Protein AF-A0A9D8IHS1-F1 (afdb_monomer)

Solvent-accessible surface area (backbone atoms only — not comparable to full-atom values): 8299 Å² total; per-residue (Å²): 136,88,88,86,89,79,91,80,89,78,92,79,87,79,90,80,79,92,74,90,74,88,68,78,81,72,80,77,76,79,72,76,80,75,78,72,84,81,84,87,75,74,101,61,82,88,78,84,61,55,74,61,85,91,31,30,62,38,22,38,52,50,31,52,55,36,44,73,77,74,42,87,59,53,50,68,55,46,25,37,65,76,28,79,84,57,83,54,71,48,39,82,96,78,54,42,63,60,42,35,52,74,70,70,49,89,82,74,84,84,62,86,88,54,81,84,80,131

Structure (mmCIF, N/CA/C/O backbone):
data_AF-A0A9D8IHS1-F1
#
_entry.id   AF-A0A9D8IHS1-F1
#
loop_
_atom_site.group_PDB
_atom_site.id
_atom_site.type_symbol
_atom_site.label_atom_id
_atom_site.label_alt_id
_atom_site.label_comp_id
_atom_site.label_asym_id
_atom_site.label_entity_id
_atom_site.label_seq_id
_atom_site.pdbx_PDB_ins_code
_atom_site.Cartn_x
_atom_site.Cartn_y
_atom_site.Cartn_z
_atom_site.occupancy
_atom_site.B_iso_or_equiv
_atom_site.auth_seq_id
_atom_site.auth_comp_id
_atom_site.auth_asym_id
_atom_site.auth_atom_id
_atom_site.pdbx_PDB_model_num
ATOM 1 N N . MET A 1 1 ? 54.305 49.558 -29.253 1.00 47.16 1 MET A N 1
ATOM 2 C CA . MET A 1 1 ? 55.658 49.087 -29.633 1.00 47.16 1 MET A CA 1
ATOM 3 C C . MET A 1 1 ? 56.550 49.200 -28.407 1.00 47.16 1 MET A C 1
ATOM 5 O O . MET A 1 1 ? 56.359 50.179 -27.689 1.00 47.16 1 MET A O 1
ATOM 9 N N . PRO A 1 2 ? 57.414 48.212 -28.104 1.00 46.50 2 PRO A N 1
ATOM 10 C CA . PRO A 1 2 ? 58.354 47.613 -29.055 1.00 46.50 2 PRO A CA 1
ATOM 11 C C . PRO A 1 2 ? 58.321 46.075 -29.163 1.00 46.50 2 PRO A C 1
ATOM 13 O O . PRO A 1 2 ? 57.573 45.386 -28.471 1.00 46.50 2 PRO A O 1
ATOM 16 N N . ASP A 1 3 ? 59.127 45.620 -30.119 1.00 43.75 3 ASP A N 1
ATOM 17 C CA . ASP A 1 3 ? 59.291 44.304 -30.734 1.00 43.75 3 ASP A CA 1
ATOM 18 C C . ASP A 1 3 ? 60.222 43.348 -29.966 1.00 43.75 3 ASP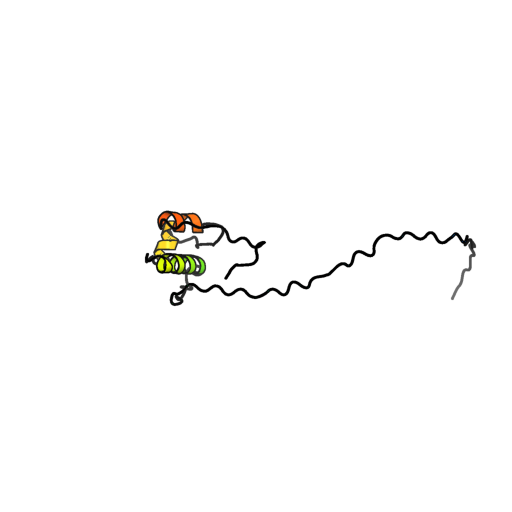 A C 1
ATOM 20 O O . ASP A 1 3 ? 61.122 43.804 -29.266 1.00 43.75 3 ASP A O 1
ATOM 24 N N . PHE A 1 4 ? 60.119 42.035 -30.229 1.00 41.94 4 PHE A N 1
ATOM 25 C CA . PHE A 1 4 ? 61.306 41.224 -30.546 1.00 41.94 4 PHE A CA 1
ATOM 26 C C . PHE A 1 4 ? 60.956 39.914 -31.278 1.00 41.94 4 PHE A C 1
ATOM 28 O O . PHE A 1 4 ? 60.144 39.104 -30.839 1.00 41.94 4 PHE A O 1
ATOM 35 N N . ASN A 1 5 ? 61.622 39.734 -32.414 1.00 47.88 5 ASN A N 1
ATOM 36 C CA . ASN A 1 5 ? 61.651 38.573 -33.296 1.00 47.88 5 ASN A CA 1
ATOM 37 C C . ASN A 1 5 ? 62.611 37.503 -32.742 1.00 47.88 5 ASN A C 1
ATOM 39 O O . ASN A 1 5 ? 63.733 37.837 -32.372 1.00 47.88 5 ASN A O 1
ATOM 43 N N . SER A 1 6 ? 62.222 36.223 -32.760 1.00 51.59 6 SER A N 1
ATOM 44 C CA . SER A 1 6 ? 63.181 35.112 -32.852 1.00 51.59 6 SER A CA 1
ATOM 45 C C . SER A 1 6 ? 62.501 33.826 -33.334 1.00 51.59 6 SER A C 1
ATOM 47 O O . SER A 1 6 ? 61.904 33.064 -32.580 1.00 51.59 6 SER A O 1
ATOM 49 N N . SER A 1 7 ? 62.592 33.613 -34.643 1.00 49.41 7 SER A N 1
ATOM 50 C CA . SER A 1 7 ? 62.988 32.350 -35.277 1.00 49.41 7 SER A CA 1
ATOM 51 C C . SER A 1 7 ? 63.133 31.103 -34.385 1.00 49.41 7 SER A C 1
ATOM 53 O O . SER A 1 7 ? 64.128 30.945 -33.683 1.00 49.41 7 SE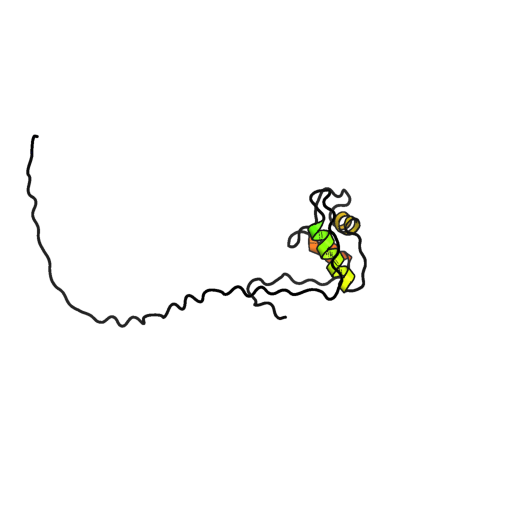R A O 1
ATOM 55 N N . SER A 1 8 ? 62.283 30.099 -34.617 1.00 48.94 8 SER A N 1
ATOM 56 C CA . SER A 1 8 ? 62.775 28.719 -34.667 1.00 48.94 8 SER A CA 1
ATOM 57 C C . SER A 1 8 ? 61.967 27.880 -35.648 1.00 48.94 8 SER A C 1
ATOM 59 O O . SER A 1 8 ? 60.772 27.640 -35.501 1.00 48.94 8 SER A O 1
ATOM 61 N N . ARG A 1 9 ? 62.671 27.486 -36.705 1.00 51.75 9 ARG A N 1
ATOM 62 C CA . ARG A 1 9 ? 62.242 26.594 -37.774 1.00 51.75 9 ARG A CA 1
ATOM 63 C C . ARG A 1 9 ? 61.959 25.201 -37.204 1.00 51.75 9 ARG A C 1
ATOM 65 O O . ARG A 1 9 ? 62.711 24.730 -36.350 1.00 51.75 9 ARG A O 1
ATOM 72 N N . ARG A 1 10 ? 61.005 24.491 -37.810 1.00 58.94 10 ARG A N 1
ATOM 73 C CA . ARG A 1 10 ? 61.272 23.241 -38.552 1.00 58.94 10 ARG A CA 1
ATOM 74 C C . ARG A 1 10 ? 59.980 22.691 -39.164 1.00 58.94 10 ARG A C 1
ATOM 76 O O . ARG A 1 10 ? 59.186 22.037 -38.503 1.00 58.94 10 ARG A O 1
ATOM 83 N N . ASN A 1 11 ? 59.833 22.940 -40.464 1.00 52.31 11 ASN A N 1
ATOM 84 C CA . ASN A 1 11 ? 59.103 22.059 -41.367 1.00 52.31 11 ASN A CA 1
ATOM 85 C C . ASN A 1 11 ? 59.745 20.674 -41.307 1.00 52.31 11 ASN A C 1
ATOM 87 O O . ASN A 1 11 ? 60.940 20.591 -41.567 1.00 52.31 11 ASN A O 1
ATOM 91 N N . PHE A 1 12 ? 58.967 19.628 -41.047 1.00 45.72 12 PHE A N 1
ATOM 92 C CA . PHE A 1 12 ? 59.193 18.294 -41.605 1.00 45.72 12 PHE A CA 1
ATOM 93 C C . PHE A 1 12 ? 57.850 17.560 -41.646 1.00 45.72 12 PHE A C 1
ATOM 95 O O . PHE A 1 12 ? 57.402 16.983 -40.661 1.00 45.72 12 PHE A O 1
ATOM 102 N N . LEU A 1 13 ? 57.199 17.620 -42.807 1.00 47.69 13 LEU A N 1
ATOM 103 C CA . LEU A 1 13 ? 56.238 16.608 -43.226 1.00 47.69 13 LEU A CA 1
ATOM 104 C C . LEU A 1 13 ? 57.037 15.443 -43.819 1.00 47.69 13 LEU A C 1
ATOM 106 O O . LEU A 1 13 ? 57.850 15.682 -44.716 1.00 47.69 13 LEU A O 1
ATOM 110 N N . PRO A 1 14 ? 56.753 14.200 -43.414 1.00 49.38 14 PRO A N 1
ATOM 111 C CA . PRO A 1 14 ? 56.862 13.087 -44.329 1.00 49.38 14 PRO A CA 1
ATOM 112 C C . PRO A 1 14 ? 55.483 12.470 -44.572 1.00 49.38 14 PRO A C 1
ATOM 114 O O . PRO A 1 14 ? 54.744 12.099 -43.664 1.00 49.38 14 PRO A O 1
ATOM 117 N N . VAL A 1 15 ? 55.175 12.383 -45.859 1.00 52.28 15 VAL A N 1
ATOM 118 C CA . VAL A 1 15 ? 54.152 11.540 -46.469 1.00 52.28 15 VAL A CA 1
ATOM 119 C C . VAL A 1 15 ? 54.383 10.074 -46.080 1.00 52.28 15 VAL A C 1
ATOM 121 O O . VAL A 1 15 ? 55.490 9.572 -46.249 1.00 52.28 15 VAL A O 1
ATOM 124 N N . ALA A 1 16 ? 53.331 9.380 -45.642 1.00 48.59 16 ALA A N 1
ATOM 125 C CA . ALA A 1 16 ? 53.158 7.928 -45.776 1.00 48.59 16 ALA A CA 1
ATOM 126 C C . ALA A 1 16 ? 51.661 7.621 -45.580 1.00 48.59 16 ALA A C 1
ATOM 128 O O . ALA A 1 16 ? 51.092 7.904 -44.534 1.00 48.59 16 ALA A O 1
ATOM 129 N N . CYS A 1 17 ? 50.944 7.323 -46.658 1.00 33.69 17 CYS A N 1
ATOM 130 C CA . CYS A 1 17 ? 50.696 5.974 -47.175 1.00 33.69 17 CYS A CA 1
ATOM 131 C C . CYS A 1 17 ? 49.356 5.442 -46.648 1.00 33.69 17 CYS A C 1
ATOM 133 O O . CYS A 1 17 ? 49.188 5.147 -45.468 1.00 33.69 17 CYS A O 1
ATOM 135 N N . ALA A 1 18 ? 48.387 5.370 -47.557 1.00 49.31 18 ALA A N 1
ATOM 136 C CA . ALA A 1 18 ? 47.096 4.751 -47.334 1.00 49.31 18 ALA A CA 1
ATOM 137 C C . ALA A 1 18 ? 47.265 3.275 -46.943 1.00 49.31 18 ALA A C 1
ATOM 139 O O . ALA A 1 18 ? 47.876 2.502 -47.675 1.00 49.31 18 ALA A O 1
ATOM 140 N N . ALA A 1 19 ? 46.644 2.878 -45.835 1.00 47.78 19 ALA A N 1
ATOM 141 C CA . ALA A 1 19 ? 46.280 1.494 -45.579 1.00 47.78 19 ALA A CA 1
ATOM 142 C C . ALA A 1 19 ? 44.809 1.466 -45.162 1.00 47.78 19 ALA A C 1
ATOM 144 O O . ALA A 1 19 ? 44.418 1.974 -44.113 1.00 47.78 19 ALA A O 1
ATOM 145 N N . LEU A 1 20 ? 44.002 0.903 -46.058 1.00 47.16 20 LEU A N 1
ATOM 146 C CA . LEU A 1 20 ? 42.612 0.525 -45.869 1.00 47.16 20 LEU A CA 1
ATOM 147 C C . LEU A 1 20 ? 42.478 -0.358 -44.624 1.00 47.16 20 LEU A C 1
ATOM 149 O O . LEU A 1 20 ? 42.679 -1.567 -44.675 1.00 47.16 20 LEU A O 1
ATOM 153 N N . GLY A 1 21 ? 42.109 0.251 -43.504 1.00 37.53 21 GLY A N 1
ATOM 154 C CA . GLY A 1 21 ? 41.476 -0.454 -42.404 1.00 37.53 21 GLY A CA 1
ATOM 155 C C . GLY A 1 21 ? 39.978 -0.461 -42.651 1.00 37.53 21 GLY A C 1
ATOM 156 O O . GLY A 1 21 ? 39.283 0.457 -42.223 1.00 37.53 21 GLY A O 1
ATOM 157 N N . SER A 1 22 ? 39.473 -1.481 -43.345 1.00 49.00 22 SER A N 1
ATOM 158 C CA . SER A 1 22 ? 38.050 -1.833 -43.349 1.00 49.00 22 SER A CA 1
ATOM 159 C C . SER A 1 22 ? 37.642 -2.310 -41.949 1.00 49.00 22 SER A C 1
ATOM 161 O O . SER A 1 22 ? 37.366 -3.484 -41.726 1.00 49.00 22 SER A O 1
ATOM 163 N N . GLY A 1 23 ? 37.644 -1.400 -40.977 1.00 42.56 23 GLY A N 1
ATOM 164 C CA . GLY A 1 23 ? 36.960 -1.579 -39.708 1.00 42.56 23 GLY A CA 1
ATOM 165 C C . GLY A 1 23 ? 35.493 -1.291 -39.963 1.00 42.56 23 GLY A C 1
ATOM 166 O O . GLY A 1 23 ? 35.148 -0.169 -40.328 1.00 42.56 23 GLY A O 1
ATOM 167 N N . MET A 1 24 ? 34.659 -2.325 -39.865 1.00 47.34 24 MET A N 1
ATOM 168 C CA . MET A 1 24 ? 33.216 -2.252 -40.061 1.00 47.34 24 MET A CA 1
ATOM 169 C C . MET A 1 24 ? 32.666 -0.968 -39.441 1.00 47.34 24 MET A C 1
ATOM 171 O O . MET A 1 24 ? 32.727 -0.784 -38.226 1.00 47.34 24 MET A O 1
ATOM 175 N N . ALA A 1 25 ? 32.132 -0.086 -40.287 1.00 47.78 25 ALA A N 1
ATOM 176 C CA . ALA A 1 25 ? 31.263 0.994 -39.864 1.00 47.78 25 ALA A CA 1
ATOM 177 C C . ALA A 1 25 ? 30.039 0.339 -39.216 1.00 47.78 25 ALA A C 1
ATOM 179 O O . ALA A 1 25 ? 29.057 0.002 -39.881 1.00 47.78 25 ALA A O 1
ATOM 180 N N . GLY A 1 26 ? 30.155 0.064 -37.917 1.00 44.94 26 GLY A N 1
ATOM 181 C CA . GLY A 1 26 ? 29.054 -0.365 -37.085 1.00 44.94 26 GLY A CA 1
ATOM 182 C C . GLY A 1 26 ? 28.002 0.719 -37.187 1.00 44.94 26 GLY A C 1
ATOM 183 O O . GLY A 1 26 ? 28.208 1.841 -36.728 1.00 44.94 26 GLY A O 1
ATOM 184 N N . LYS A 1 27 ? 26.895 0.398 -37.854 1.00 52.12 27 LYS A N 1
ATOM 185 C CA . LYS A 1 27 ? 25.689 1.211 -37.822 1.00 52.12 27 LYS A CA 1
ATOM 186 C C . LYS A 1 27 ? 25.255 1.267 -36.361 1.00 52.12 27 LYS A C 1
ATOM 188 O O . LYS A 1 27 ? 24.594 0.352 -35.877 1.00 52.12 27 LYS A O 1
ATOM 193 N N . LEU A 1 28 ? 25.667 2.308 -35.645 1.00 47.38 28 LEU A N 1
ATOM 194 C CA . LEU A 1 28 ? 25.062 2.672 -34.375 1.00 47.38 28 LEU A CA 1
ATOM 195 C C . LEU A 1 28 ? 23.651 3.143 -34.715 1.00 47.38 28 LEU A C 1
ATOM 197 O O . LEU A 1 28 ? 23.414 4.314 -35.004 1.00 47.38 28 LEU A O 1
ATOM 201 N N . HIS A 1 29 ? 22.715 2.198 -34.745 1.00 48.12 29 HIS A N 1
ATOM 202 C CA . HIS A 1 29 ? 21.309 2.514 -34.604 1.00 48.12 29 HIS A CA 1
ATOM 203 C C . HIS A 1 29 ? 21.148 3.075 -33.191 1.00 48.12 29 HIS A C 1
ATOM 205 O O . HIS A 1 29 ? 20.974 2.337 -32.227 1.00 48.12 29 HIS A O 1
ATOM 211 N N . ALA A 1 30 ? 21.280 4.395 -33.064 1.00 52.22 30 ALA A N 1
ATOM 212 C CA . ALA A 1 30 ? 20.725 5.126 -31.942 1.00 52.22 30 ALA A CA 1
ATOM 213 C C . ALA A 1 30 ? 19.204 5.015 -32.079 1.00 52.22 30 ALA A C 1
ATOM 215 O O . ALA A 1 30 ? 18.545 5.866 -32.676 1.00 52.22 30 ALA A O 1
ATOM 216 N N . GLU A 1 31 ? 18.664 3.886 -31.632 1.00 58.78 31 GLU A N 1
ATOM 217 C CA . GLU A 1 31 ? 17.232 3.685 -31.537 1.00 58.78 31 GLU A CA 1
ATOM 218 C C . GLU A 1 31 ? 16.750 4.655 -30.461 1.00 58.78 31 GLU A C 1
ATOM 220 O O . GLU A 1 31 ? 16.991 4.478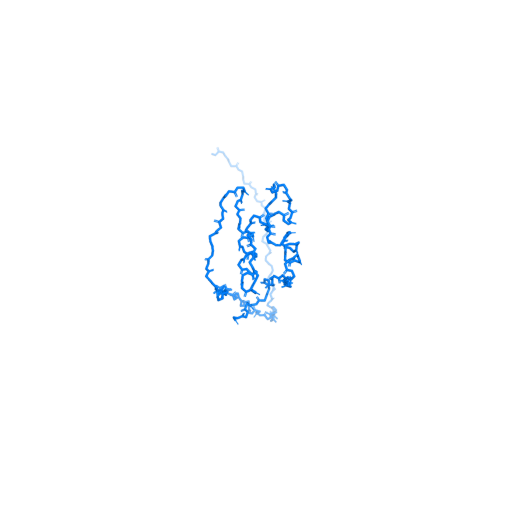 -29.266 1.00 58.78 31 GLU A O 1
ATOM 225 N N . ALA A 1 32 ? 16.154 5.761 -30.900 1.00 54.44 32 ALA A N 1
ATOM 226 C CA . ALA A 1 32 ? 15.430 6.646 -30.015 1.00 54.44 32 ALA A CA 1
ATOM 227 C C . ALA A 1 32 ? 14.340 5.796 -29.354 1.00 54.44 32 ALA A C 1
ATOM 229 O O . ALA A 1 32 ? 13.355 5.443 -30.005 1.00 54.44 32 ALA A O 1
ATOM 230 N N . LEU A 1 33 ? 14.556 5.427 -28.086 1.00 58.38 33 LEU A N 1
ATOM 231 C CA . LEU A 1 33 ? 13.580 4.771 -27.222 1.00 58.38 33 LEU A CA 1
ATOM 232 C C . LEU A 1 33 ? 12.317 5.629 -27.228 1.00 58.38 33 LEU A C 1
ATOM 234 O O . LEU A 1 33 ? 12.162 6.572 -26.452 1.00 58.38 33 LEU A O 1
ATOM 238 N N . THR A 1 34 ? 11.405 5.314 -28.142 1.00 61.81 34 THR A N 1
ATOM 239 C CA . THR A 1 34 ? 10.049 5.827 -28.100 1.00 61.81 34 THR A CA 1
ATOM 240 C C . THR A 1 34 ? 9.441 5.159 -26.883 1.00 61.81 34 THR A C 1
ATOM 242 O O . THR A 1 34 ? 8.995 4.016 -26.951 1.00 61.81 34 THR A O 1
ATOM 245 N N . SER A 1 35 ? 9.524 5.837 -25.736 1.00 63.62 35 SER A N 1
ATOM 246 C CA . SER A 1 35 ? 8.913 5.393 -24.489 1.00 63.62 35 SER A CA 1
ATOM 247 C C . SER A 1 35 ? 7.408 5.339 -24.718 1.00 63.62 35 SER A C 1
ATOM 249 O O . SER A 1 35 ? 6.687 6.333 -24.602 1.00 63.62 35 SER A O 1
ATOM 251 N N . ARG A 1 36 ? 6.926 4.174 -25.154 1.00 68.44 36 ARG A N 1
ATOM 252 C CA . ARG A 1 36 ? 5.503 3.904 -25.270 1.00 68.44 36 ARG A CA 1
ATOM 253 C C . ARG A 1 36 ? 4.963 3.954 -23.852 1.00 68.44 36 ARG A C 1
ATOM 255 O O . ARG A 1 36 ? 5.255 3.073 -23.050 1.00 68.44 36 ARG A O 1
ATOM 262 N N . ARG A 1 37 ? 4.177 4.987 -23.543 1.00 66.62 37 ARG A N 1
ATOM 263 C CA . ARG A 1 37 ? 3.462 5.070 -22.270 1.00 66.62 37 ARG A CA 1
ATOM 264 C C . ARG A 1 37 ? 2.565 3.839 -22.160 1.00 66.62 37 ARG A C 1
ATOM 266 O O . ARG A 1 37 ? 1.546 3.751 -22.844 1.00 66.62 37 ARG A O 1
ATOM 273 N N . VAL A 1 38 ? 2.947 2.894 -21.312 1.00 66.12 38 VAL A N 1
ATOM 274 C CA . VAL A 1 38 ? 2.081 1.776 -20.954 1.00 66.12 38 VAL A CA 1
ATOM 275 C C . VAL A 1 38 ? 1.193 2.242 -19.812 1.00 66.12 38 VAL A C 1
ATOM 277 O O . VAL A 1 38 ? 1.675 2.598 -18.741 1.00 66.12 38 VAL A O 1
ATOM 280 N N . VAL A 1 39 ? -0.113 2.283 -20.066 1.00 70.12 39 VAL A N 1
ATOM 281 C CA . VAL A 1 39 ? -1.129 2.515 -19.040 1.00 70.12 39 VAL A CA 1
ATOM 282 C C . VAL A 1 39 ? -1.831 1.185 -18.812 1.00 70.12 39 VAL A C 1
ATOM 284 O O . VAL A 1 39 ? -2.689 0.803 -19.601 1.00 70.12 39 VAL A O 1
ATOM 287 N N . SER A 1 40 ? -1.449 0.474 -17.754 1.00 74.50 40 SER A N 1
ATOM 288 C CA . SER A 1 40 ? -2.245 -0.634 -17.226 1.00 74.50 40 SER A CA 1
ATOM 289 C C . SER A 1 40 ? -3.100 -0.093 -16.088 1.00 74.50 40 SER A C 1
ATOM 291 O O . SER A 1 40 ? -2.593 0.579 -15.187 1.00 74.50 40 SER A O 1
ATOM 293 N N . ARG A 1 41 ? -4.413 -0.316 -16.159 1.00 81.50 41 ARG A N 1
ATOM 294 C CA . ARG A 1 41 ? -5.364 0.141 -15.146 1.00 81.50 41 ARG A CA 1
ATOM 295 C C . ARG A 1 41 ? -6.129 -1.061 -14.621 1.00 81.50 41 ARG A C 1
ATOM 297 O O . ARG A 1 41 ? -6.718 -1.809 -15.393 1.00 81.50 41 ARG A O 1
ATOM 304 N N . LEU A 1 42 ? -6.153 -1.198 -13.299 1.00 84.12 42 LEU A N 1
ATOM 305 C CA . LEU A 1 42 ? -6.977 -2.203 -12.640 1.00 84.12 42 LEU A CA 1
ATOM 306 C C . LEU A 1 42 ? -8.462 -1.949 -12.965 1.00 84.12 42 LEU A C 1
ATOM 308 O O . LEU A 1 42 ? -8.879 -0.785 -12.994 1.00 84.12 42 LEU A O 1
ATOM 312 N N . PRO A 1 43 ? -9.282 -2.995 -13.174 1.00 90.12 43 PRO A N 1
ATOM 313 C CA . PRO A 1 43 ? -10.712 -2.880 -13.469 1.00 90.12 43 PRO A CA 1
ATOM 314 C C . PRO A 1 43 ? -11.533 -2.511 -12.216 1.00 90.12 43 PRO A C 1
ATOM 316 O O . PRO A 1 43 ? -12.531 -3.147 -11.891 1.00 90.12 43 PRO A O 1
ATOM 319 N N . ILE A 1 44 ? -11.100 -1.482 -11.490 1.00 91.12 44 ILE A N 1
ATOM 320 C CA . ILE A 1 44 ? -11.748 -0.938 -10.297 1.00 91.12 44 ILE A CA 1
ATOM 321 C C . ILE A 1 44 ? -11.800 0.591 -10.375 1.00 91.12 44 ILE A C 1
ATOM 323 O O . ILE A 1 44 ? -11.065 1.238 -11.132 1.00 91.12 44 ILE A O 1
ATOM 327 N N . GLN A 1 45 ? -12.696 1.188 -9.592 1.00 90.94 45 GLN A N 1
ATOM 328 C CA . GLN A 1 45 ? -12.812 2.641 -9.523 1.00 90.94 45 GLN A CA 1
ATOM 329 C C . GLN A 1 45 ? -11.615 3.257 -8.774 1.00 90.94 45 GLN A C 1
ATOM 331 O O . GLN A 1 45 ? -11.132 2.679 -7.796 1.00 90.94 45 GLN A O 1
ATOM 336 N N . PRO A 1 46 ? -11.115 4.427 -9.212 1.00 90.62 46 PRO A N 1
ATOM 337 C CA . PRO A 1 46 ? -10.064 5.140 -8.502 1.00 90.62 46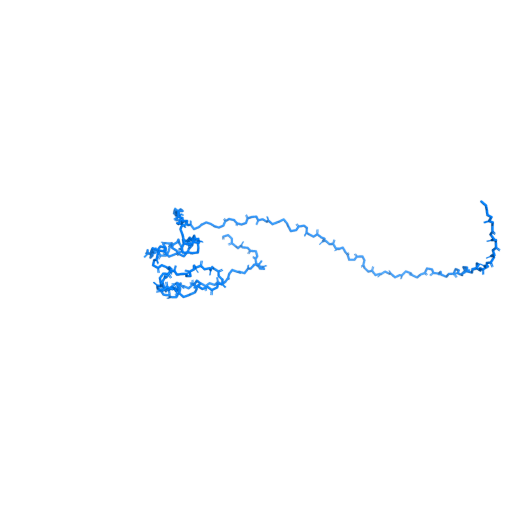 PRO A CA 1
ATOM 338 C C . PRO A 1 46 ? -10.550 5.585 -7.114 1.00 90.62 46 PRO A C 1
ATOM 340 O O . PRO A 1 46 ? -11.738 5.832 -6.902 1.00 90.62 46 PRO A O 1
ATOM 343 N N . ARG A 1 47 ? -9.622 5.697 -6.165 1.00 91.50 47 ARG A N 1
ATOM 344 C CA . ARG A 1 47 ? -9.870 6.160 -4.798 1.00 91.50 47 ARG A CA 1
ATOM 345 C C . ARG A 1 47 ? -9.034 7.401 -4.537 1.00 91.50 47 ARG A C 1
ATOM 347 O O . ARG A 1 47 ? -7.984 7.585 -5.145 1.00 91.50 47 ARG A O 1
ATOM 354 N N . LEU A 1 48 ? -9.536 8.250 -3.650 1.00 93.62 48 LEU A N 1
ATOM 355 C CA . LEU A 1 48 ? -8.837 9.451 -3.219 1.00 93.62 48 LEU A CA 1
ATOM 356 C C . LEU A 1 48 ? -7.836 9.087 -2.125 1.00 93.62 48 LEU A C 1
ATOM 358 O O . LEU A 1 48 ? -8.177 8.358 -1.189 1.00 93.62 48 LEU A O 1
ATOM 362 N N . GLN A 1 49 ? -6.616 9.594 -2.263 1.00 93.31 49 GLN A N 1
ATOM 363 C CA . GLN A 1 49 ? -5.646 9.582 -1.177 1.00 93.31 49 GLN A CA 1
ATOM 364 C C . GLN A 1 49 ? -6.003 10.660 -0.151 1.00 93.31 49 GLN A C 1
ATOM 366 O O . GLN A 1 49 ? -6.637 11.663 -0.486 1.00 93.31 49 GLN A O 1
ATOM 371 N N . TRP A 1 50 ? -5.594 10.442 1.089 1.00 91.81 50 TRP A N 1
ATOM 372 C CA . TRP A 1 50 ? -5.556 11.487 2.107 1.00 91.81 50 TRP A CA 1
ATOM 373 C C . TRP A 1 50 ? -4.226 12.247 2.035 1.00 91.81 50 TRP A C 1
ATOM 375 O O . TRP A 1 50 ? -3.197 11.663 1.683 1.00 91.81 50 TRP A O 1
ATOM 385 N N . GLU A 1 51 ? -4.254 13.544 2.340 1.00 90.62 51 GLU A N 1
ATOM 386 C CA . GLU A 1 51 ? -3.111 14.462 2.163 1.00 90.62 51 GLU A CA 1
ATOM 387 C C . GLU A 1 51 ? -2.406 14.789 3.492 1.00 90.62 51 GLU A C 1
ATOM 389 O O . GLU A 1 51 ? -1.344 15.411 3.523 1.00 90.62 51 GLU A O 1
ATOM 394 N N . GLU A 1 52 ? -2.973 14.365 4.618 1.00 87.69 52 GLU A N 1
ATOM 395 C CA . GLU A 1 52 ? -2.404 14.568 5.942 1.00 87.69 52 GLU A CA 1
ATOM 396 C C . GLU A 1 52 ? -1.193 13.654 6.192 1.00 87.69 52 GLU A C 1
ATOM 398 O O . GLU A 1 52 ? -1.027 12.607 5.568 1.00 87.69 52 GLU A O 1
ATOM 403 N N . MET A 1 53 ? -0.353 14.023 7.167 1.00 83.69 53 MET A N 1
ATOM 404 C CA . MET A 1 53 ? 0.737 13.169 7.671 1.00 83.69 53 MET A CA 1
ATOM 405 C C . MET A 1 53 ? 1.677 12.654 6.564 1.00 83.69 53 MET A C 1
ATOM 407 O O . MET A 1 53 ? 1.927 11.455 6.458 1.00 83.69 53 MET A O 1
ATOM 411 N N . ASN A 1 54 ? 2.200 13.573 5.746 1.00 86.56 54 ASN A N 1
ATOM 412 C CA . ASN A 1 54 ? 3.059 13.300 4.582 1.00 86.56 54 ASN A CA 1
ATOM 413 C C . ASN A 1 54 ? 2.365 12.566 3.417 1.00 86.56 54 ASN A C 1
ATOM 415 O O . ASN A 1 54 ? 3.036 12.121 2.491 1.00 86.56 54 ASN A O 1
ATOM 419 N N . GLY A 1 55 ? 1.030 12.502 3.428 1.00 89.81 55 GLY A N 1
ATOM 420 C CA . GLY A 1 55 ? 0.224 11.904 2.370 1.00 89.81 55 GLY A CA 1
ATOM 421 C C . GLY A 1 55 ? 0.127 10.386 2.486 1.00 89.81 55 GLY A C 1
ATOM 422 O O . GLY A 1 55 ? 0.982 9.736 3.082 1.00 89.81 55 GLY A O 1
ATOM 423 N N . TYR A 1 56 ? -0.936 9.817 1.921 1.00 93.81 56 TYR A N 1
ATOM 424 C CA . TYR A 1 56 ? -1.249 8.382 1.976 1.00 93.81 56 TYR A CA 1
ATOM 425 C C . TYR A 1 56 ? -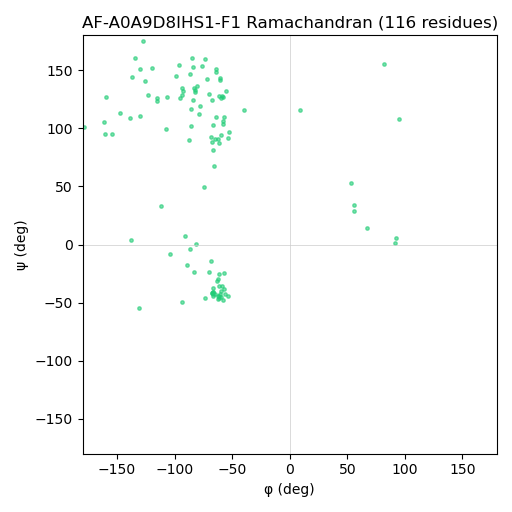1.119 7.691 0.614 1.00 93.81 56 TYR A C 1
ATOM 427 O O . TYR A 1 56 ? -1.885 6.787 0.270 1.00 93.81 56 TYR A O 1
ATOM 435 N N . CYS A 1 57 ? -0.187 8.147 -0.221 1.00 93.25 57 CYS A N 1
ATOM 436 C CA . CYS A 1 57 ? -0.080 7.676 -1.599 1.00 93.25 57 CYS A CA 1
ATOM 437 C C . CYS A 1 57 ? 0.208 6.166 -1.672 1.00 93.25 57 CYS A C 1
ATOM 439 O O . CYS A 1 57 ? -0.475 5.441 -2.398 1.00 93.25 57 CYS A O 1
ATOM 441 N N . GLY A 1 58 ? 1.155 5.664 -0.873 1.00 93.75 58 GLY A N 1
ATOM 442 C CA . GLY A 1 58 ? 1.488 4.242 -0.825 1.00 93.75 58 GLY A CA 1
ATOM 443 C C . GLY A 1 58 ? 0.360 3.394 -0.235 1.00 93.75 58 GLY A C 1
ATOM 444 O O . GLY A 1 58 ? 0.026 2.334 -0.767 1.00 93.75 58 GLY A O 1
ATOM 445 N N . GLU A 1 59 ? -0.283 3.871 0.826 1.00 95.56 59 GLU A N 1
ATOM 446 C CA . GLU A 1 59 ? -1.410 3.189 1.458 1.00 95.56 59 GLU A CA 1
ATOM 447 C C . GLU A 1 59 ? -2.632 3.137 0.541 1.00 95.56 59 GLU A C 1
ATOM 449 O O . GLU A 1 59 ? -3.327 2.121 0.507 1.00 95.56 59 GLU A O 1
ATOM 454 N N . CYS A 1 60 ? -2.882 4.200 -0.227 1.00 95.25 60 CYS A N 1
ATOM 455 C CA . CYS A 1 60 ? -3.926 4.246 -1.244 1.00 95.25 60 CYS A CA 1
ATOM 456 C C . CYS A 1 60 ? -3.635 3.243 -2.373 1.00 95.25 60 CYS A C 1
ATOM 458 O O . CYS A 1 60 ? -4.531 2.497 -2.774 1.00 95.25 60 CYS A O 1
ATOM 460 N N . CYS A 1 61 ? -2.379 3.139 -2.825 1.00 93.75 61 CYS A N 1
ATOM 461 C CA . CYS A 1 61 ? -1.961 2.115 -3.789 1.00 93.75 61 CYS A CA 1
ATOM 462 C C . CYS A 1 61 ? -2.241 0.692 -3.274 1.00 93.75 61 CYS A C 1
ATOM 464 O O . CYS A 1 61 ? -2.842 -0.113 -3.990 1.00 93.75 61 CYS A O 1
ATOM 466 N N . VAL A 1 62 ? -1.871 0.385 -2.024 1.00 95.00 62 VAL A N 1
ATOM 467 C CA . VAL A 1 62 ? -2.131 -0.936 -1.423 1.00 95.00 62 VAL A CA 1
ATOM 468 C C . VAL A 1 62 ? -3.625 -1.180 -1.220 1.00 95.00 62 VAL A C 1
ATOM 470 O O . VAL A 1 62 ? -4.107 -2.268 -1.528 1.00 95.00 62 VAL A O 1
ATOM 473 N N . GLN A 1 63 ? -4.383 -0.175 -0.771 1.00 95.88 63 GLN A N 1
ATOM 474 C CA . GLN A 1 63 ? -5.839 -0.265 -0.648 1.00 95.88 63 GLN A CA 1
ATOM 475 C C . GLN A 1 63 ? -6.487 -0.628 -1.990 1.00 95.88 63 GLN A C 1
ATOM 477 O O . GLN A 1 63 ? -7.378 -1.475 -2.025 1.00 95.88 63 GLN A O 1
ATOM 482 N N . GLN A 1 64 ? -6.039 -0.020 -3.089 1.00 94.50 64 GLN A N 1
ATOM 483 C CA . GLN A 1 64 ? -6.547 -0.313 -4.428 1.00 94.50 64 GLN A CA 1
ATOM 484 C C . GLN A 1 64 ? -6.194 -1.726 -4.891 1.00 94.50 64 GLN A C 1
ATOM 486 O O . GLN A 1 64 ? -7.054 -2.429 -5.422 1.00 94.50 64 GLN A O 1
ATOM 491 N N . ALA A 1 65 ? -4.962 -2.175 -4.645 1.00 92.94 65 ALA A N 1
ATOM 492 C CA . ALA A 1 65 ? -4.562 -3.546 -4.945 1.00 92.94 65 ALA A CA 1
ATOM 493 C C . ALA A 1 65 ? -5.385 -4.564 -4.135 1.00 92.94 65 ALA A C 1
ATOM 495 O O . ALA A 1 65 ? -5.925 -5.510 -4.702 1.00 92.94 65 ALA A O 1
ATOM 496 N N . ALA A 1 66 ? -5.552 -4.346 -2.829 1.00 94.56 66 ALA A N 1
ATOM 497 C CA . ALA A 1 66 ? -6.343 -5.219 -1.965 1.00 94.56 66 ALA A CA 1
ATOM 498 C C . ALA A 1 66 ? -7.813 -5.280 -2.403 1.00 94.56 66 ALA A C 1
ATOM 500 O O . ALA A 1 66 ? -8.378 -6.370 -2.523 1.00 94.56 66 ALA A O 1
ATOM 501 N N . LEU A 1 67 ? -8.405 -4.121 -2.719 1.00 94.88 67 LEU A N 1
ATOM 502 C CA . LEU A 1 67 ? -9.776 -4.020 -3.219 1.00 94.88 67 LEU A CA 1
ATOM 503 C C . LEU A 1 67 ? -9.968 -4.790 -4.524 1.00 94.88 67 LEU A C 1
ATOM 505 O O . LEU A 1 67 ? -10.995 -5.445 -4.692 1.00 94.88 67 LEU A O 1
ATOM 509 N N . HIS A 1 68 ? -8.988 -4.741 -5.428 1.00 93.94 68 HIS A N 1
ATOM 510 C CA . HIS A 1 68 ? -9.031 -5.501 -6.675 1.00 93.94 68 HIS A CA 1
ATOM 511 C C . HIS A 1 68 ? -9.143 -7.015 -6.438 1.00 93.94 68 HIS A C 1
ATOM 513 O O . HIS A 1 68 ? -9.863 -7.689 -7.171 1.00 93.94 68 HIS A O 1
ATOM 519 N N . PHE A 1 69 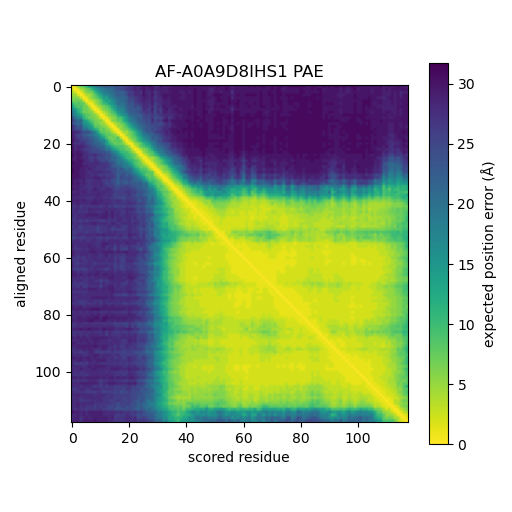? -8.502 -7.533 -5.387 1.00 93.12 69 PHE A N 1
ATOM 520 C CA . PHE A 1 69 ? -8.561 -8.945 -4.995 1.00 93.12 69 PHE A CA 1
ATOM 521 C C . PHE A 1 69 ? -9.686 -9.277 -3.995 1.00 93.12 69 PHE A C 1
ATOM 523 O O . PHE A 1 69 ? -9.764 -10.406 -3.516 1.00 93.12 69 PHE A O 1
ATOM 530 N N . GLY A 1 70 ? -10.582 -8.328 -3.700 1.00 93.56 70 GLY A N 1
ATOM 531 C CA . GLY A 1 70 ? -11.778 -8.552 -2.879 1.00 93.56 70 GLY A CA 1
ATOM 532 C C . GLY A 1 70 ? -11.620 -8.267 -1.382 1.00 93.56 70 GLY A C 1
ATOM 533 O O . GLY A 1 70 ? -12.569 -8.478 -0.629 1.00 93.56 70 GLY A O 1
ATOM 534 N N . THR A 1 71 ? -10.473 -7.744 -0.941 1.00 94.19 71 THR A N 1
ATOM 535 C CA . THR A 1 71 ? -10.232 -7.392 0.468 1.00 94.19 71 THR A CA 1
ATOM 536 C C . THR A 1 71 ? -10.246 -5.880 0.654 1.00 94.19 71 THR A C 1
ATOM 538 O O . THR A 1 71 ? -9.501 -5.151 0.006 1.00 94.19 71 THR A O 1
ATOM 541 N N . TYR A 1 72 ? -11.059 -5.381 1.585 1.00 93.69 72 TYR A N 1
ATOM 542 C CA . TYR A 1 72 ? -11.021 -3.971 1.966 1.00 93.69 72 TYR A CA 1
ATOM 543 C C . TYR A 1 72 ? -10.091 -3.738 3.160 1.00 93.69 72 TYR A C 1
ATOM 545 O O . TYR A 1 72 ? -10.200 -4.403 4.187 1.00 93.69 72 TYR A O 1
ATOM 553 N N . VAL A 1 73 ? -9.226 -2.732 3.040 1.00 95.56 73 VAL A N 1
ATOM 554 C CA . VAL A 1 73 ? -8.405 -2.188 4.127 1.00 95.56 73 VAL A CA 1
ATOM 555 C C . VAL A 1 73 ? -8.419 -0.660 4.033 1.00 95.56 73 VAL A C 1
ATOM 557 O O . VAL A 1 73 ? -8.492 -0.101 2.935 1.00 95.56 73 VAL A O 1
ATOM 560 N N . SER A 1 74 ? -8.409 0.040 5.168 1.00 94.94 74 SER A N 1
ATOM 561 C CA . SER A 1 74 ? -8.344 1.506 5.179 1.00 94.94 74 SER A CA 1
ATOM 562 C C . SER A 1 74 ? -6.897 1.994 5.071 1.00 94.94 74 SER A C 1
ATOM 564 O O . SER A 1 74 ? -5.974 1.319 5.523 1.00 94.94 74 SER A O 1
ATOM 566 N N . GLN A 1 75 ? -6.696 3.196 4.517 1.00 94.75 75 GLN A N 1
ATOM 567 C CA . GLN A 1 75 ? -5.365 3.812 4.398 1.00 94.75 75 GLN A CA 1
ATOM 568 C C . GLN A 1 75 ? -4.681 3.950 5.773 1.00 94.75 75 GLN A C 1
ATOM 570 O O . GLN A 1 75 ? -3.499 3.659 5.923 1.00 94.75 75 GLN A O 1
ATOM 575 N N . PHE A 1 76 ? -5.459 4.281 6.807 1.00 94.56 76 PHE A N 1
ATOM 576 C CA . PHE A 1 76 ? -5.005 4.340 8.198 1.00 94.56 76 PHE A CA 1
ATOM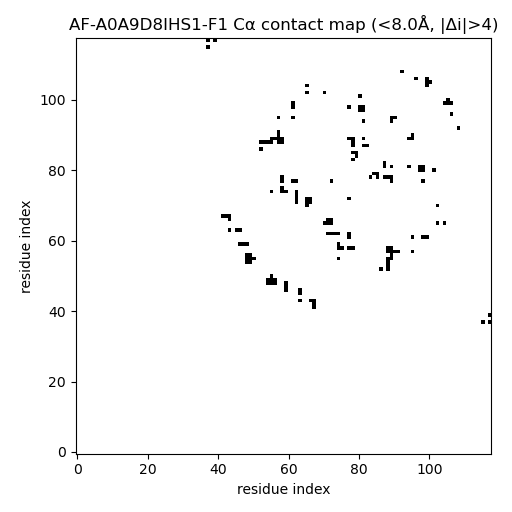 577 C C . PHE A 1 76 ? -4.519 2.986 8.733 1.00 94.56 76 PHE A C 1
ATOM 579 O O . PHE A 1 76 ? -3.473 2.912 9.373 1.00 94.56 76 PHE A O 1
ATOM 586 N N . VAL A 1 77 ? -5.254 1.904 8.453 1.00 95.12 77 VAL A N 1
ATOM 587 C CA . VAL A 1 77 ? -4.870 0.554 8.892 1.00 95.12 77 VAL A CA 1
ATOM 588 C C . VAL A 1 77 ? -3.610 0.088 8.166 1.00 95.12 77 VAL A C 1
ATOM 590 O O . VAL A 1 77 ? -2.721 -0.445 8.822 1.00 95.12 77 VAL A O 1
ATOM 593 N N . CYS A 1 78 ? -3.480 0.345 6.859 1.00 95.06 78 CYS A N 1
ATOM 594 C CA . CYS A 1 78 ? -2.244 0.055 6.120 1.00 95.06 78 CYS A CA 1
ATOM 595 C C . CYS A 1 78 ? -1.023 0.700 6.789 1.00 95.06 78 CYS A C 1
ATOM 597 O O . CYS A 1 78 ? -0.000 0.044 6.968 1.00 95.06 78 CYS A O 1
ATOM 599 N N . ARG A 1 79 ? -1.142 1.965 7.211 1.00 94.69 79 ARG A N 1
ATOM 600 C CA . ARG A 1 79 ? -0.065 2.668 7.917 1.00 94.69 79 ARG A CA 1
ATOM 601 C C . ARG A 1 79 ? 0.221 2.066 9.291 1.00 94.69 79 ARG A C 1
ATOM 603 O O . ARG A 1 79 ? 1.378 1.824 9.622 1.00 94.69 79 ARG A O 1
ATOM 610 N N . ALA A 1 80 ? -0.825 1.758 10.056 1.00 94.88 80 ALA A N 1
ATOM 611 C CA . ALA A 1 80 ? -0.697 1.150 11.379 1.00 94.88 80 ALA A CA 1
ATOM 612 C C . ALA A 1 80 ? -0.019 -0.236 11.354 1.00 94.88 80 ALA A C 1
ATOM 614 O O . ALA A 1 80 ? 0.582 -0.632 12.350 1.00 94.88 80 ALA A O 1
ATOM 615 N N . MET A 1 81 ? -0.081 -0.961 10.229 1.00 94.44 81 MET A N 1
ATOM 616 C CA . MET A 1 81 ? 0.641 -2.229 10.045 1.00 94.44 81 MET A CA 1
ATOM 617 C C . MET A 1 81 ? 2.163 -2.051 9.928 1.00 94.44 81 MET A C 1
ATOM 619 O O . MET A 1 81 ? 2.903 -2.994 10.193 1.00 94.44 81 MET A O 1
ATOM 623 N N . ILE A 1 82 ? 2.632 -0.869 9.520 1.00 94.75 82 ILE A N 1
ATOM 624 C CA . ILE A 1 82 ? 4.061 -0.545 9.391 1.00 94.75 82 ILE A CA 1
ATOM 625 C C . ILE A 1 82 ? 4.562 0.116 10.671 1.00 94.75 82 ILE A C 1
ATOM 627 O O . ILE A 1 82 ? 5.597 -0.267 11.212 1.00 94.75 82 ILE A O 1
ATOM 631 N N . ASP A 1 83 ? 3.827 1.119 11.141 1.00 92.62 83 ASP A N 1
ATOM 632 C CA . ASP A 1 83 ? 4.116 1.846 12.367 1.00 92.62 83 ASP A CA 1
ATOM 633 C C . ASP A 1 83 ? 2.805 2.103 13.119 1.00 92.62 83 ASP A C 1
ATOM 635 O O . ASP A 1 83 ? 2.015 2.959 12.703 1.00 92.62 83 ASP A O 1
ATOM 639 N N . PRO A 1 84 ? 2.574 1.418 14.253 1.00 91.56 84 PRO A N 1
ATOM 640 C CA . PRO A 1 84 ? 1.391 1.637 15.081 1.00 91.56 84 PRO A CA 1
ATOM 641 C C . PRO A 1 84 ? 1.228 3.088 15.557 1.00 91.56 84 PRO A C 1
ATOM 643 O O . PRO A 1 84 ? 0.107 3.515 15.823 1.00 91.56 84 PRO A O 1
ATOM 646 N N . ASN A 1 85 ? 2.321 3.859 15.638 1.00 91.81 85 ASN A N 1
ATOM 647 C CA . ASN A 1 85 ? 2.292 5.275 16.019 1.00 91.81 85 ASN A CA 1
ATOM 648 C C . ASN A 1 85 ? 2.052 6.225 14.834 1.00 91.81 85 ASN A C 1
ATOM 650 O O . ASN A 1 85 ? 1.963 7.433 15.043 1.00 91.81 85 ASN A O 1
ATOM 654 N N . GLN A 1 86 ? 1.978 5.697 13.609 1.00 89.56 86 GLN A N 1
ATOM 655 C CA . GLN A 1 86 ? 1.703 6.428 12.366 1.00 89.56 86 GLN A CA 1
ATOM 656 C C . GLN A 1 86 ? 2.646 7.589 12.056 1.00 89.56 86 GLN A C 1
ATOM 658 O O . GLN A 1 86 ? 2.271 8.548 11.381 1.00 89.56 86 GLN A O 1
ATOM 663 N N . LYS A 1 87 ? 3.889 7.505 12.526 1.00 89.75 87 LYS A N 1
ATOM 664 C CA . LYS A 1 87 ? 4.933 8.483 12.211 1.00 89.75 87 LYS A CA 1
ATOM 665 C C . LYS A 1 87 ? 5.596 8.182 10.871 1.00 89.75 87 LYS A C 1
ATOM 667 O O . LYS A 1 87 ? 6.155 9.086 10.255 1.00 89.75 87 LYS A O 1
ATOM 672 N N . SER A 1 88 ? 5.541 6.926 10.431 1.00 89.31 88 SER A N 1
ATOM 673 C CA . SER A 1 88 ? 6.074 6.481 9.145 1.00 89.31 88 SER A CA 1
ATOM 674 C C . SER A 1 88 ? 4.988 6.366 8.072 1.00 89.31 88 SER A C 1
ATOM 676 O O . SER A 1 88 ? 3.857 5.981 8.362 1.00 89.31 88 SER A O 1
ATOM 678 N N . GLN A 1 89 ? 5.355 6.674 6.828 1.00 91.94 89 GLN A N 1
ATOM 679 C CA . GLN A 1 89 ? 4.519 6.507 5.636 1.00 91.94 89 GLN A CA 1
ATOM 680 C C . GLN A 1 89 ? 4.833 5.184 4.921 1.00 91.94 89 GLN A C 1
ATOM 682 O O . GLN A 1 89 ? 5.954 4.666 5.009 1.00 91.94 89 GLN A O 1
ATOM 687 N N . LEU A 1 90 ? 3.864 4.647 4.180 1.00 93.69 90 LEU A N 1
ATOM 688 C CA . LEU A 1 90 ? 4.087 3.518 3.281 1.00 93.69 90 LEU A CA 1
ATOM 689 C C . LEU A 1 90 ? 4.766 3.999 1.999 1.00 93.69 90 LEU A C 1
ATOM 691 O O . LEU A 1 90 ? 4.215 4.796 1.242 1.00 93.69 90 LEU A O 1
ATOM 695 N N . LEU A 1 91 ? 5.956 3.471 1.739 1.00 92.94 91 LEU A N 1
ATOM 696 C CA . LEU A 1 91 ? 6.735 3.709 0.536 1.00 92.94 91 LEU A CA 1
ATOM 697 C C . LEU A 1 91 ? 6.874 2.401 -0.241 1.00 92.94 91 LEU A C 1
ATOM 699 O O . LEU A 1 91 ? 7.378 1.406 0.280 1.00 92.94 91 LEU A O 1
ATOM 703 N N . VAL A 1 92 ? 6.435 2.425 -1.499 1.00 90.25 92 VAL A N 1
ATOM 704 C CA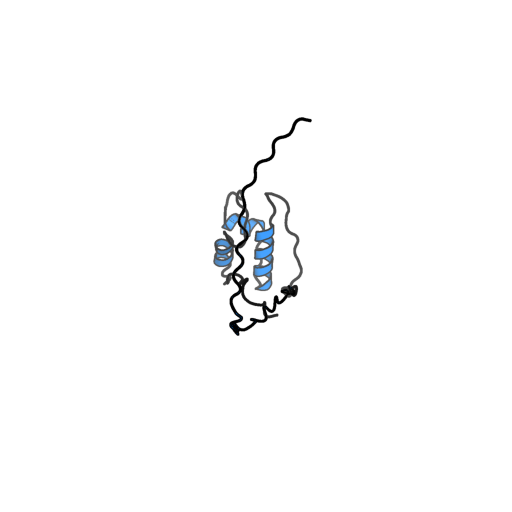 . VAL A 1 92 ? 6.572 1.294 -2.423 1.00 90.25 92 VAL A CA 1
ATOM 705 C C . VAL A 1 92 ? 8.050 1.122 -2.795 1.00 90.25 92 VAL A C 1
ATOM 707 O O . VAL A 1 92 ? 8.704 2.085 -3.190 1.00 90.25 92 VAL A O 1
ATOM 710 N N . GLY A 1 93 ? 8.568 -0.096 -2.676 1.00 88.56 93 GLY A N 1
ATOM 711 C CA . GLY A 1 93 ? 9.976 -0.465 -2.802 1.00 88.56 93 GLY A CA 1
ATOM 712 C C . GLY A 1 93 ? 10.764 -0.442 -1.486 1.00 88.56 93 GLY A C 1
ATOM 713 O O . GLY A 1 93 ? 11.968 -0.690 -1.517 1.00 88.56 93 GLY A O 1
ATOM 714 N N . LEU A 1 94 ? 10.134 -0.128 -0.348 1.00 91.50 94 LEU A N 1
ATOM 715 C CA . LEU A 1 94 ? 10.813 0.035 0.946 1.00 91.50 94 LEU A CA 1
ATOM 716 C C . LEU A 1 94 ? 10.138 -0.751 2.073 1.00 91.50 94 LEU A C 1
ATOM 718 O O . LEU A 1 94 ? 10.812 -1.516 2.761 1.00 91.50 94 LEU A O 1
ATOM 722 N N . ASN A 1 95 ? 8.839 -0.549 2.308 1.00 93.62 95 ASN A N 1
ATOM 723 C CA . ASN A 1 95 ? 8.135 -1.132 3.463 1.00 93.62 95 ASN A CA 1
ATOM 724 C C . ASN A 1 95 ? 6.733 -1.682 3.144 1.00 93.62 95 ASN A C 1
ATOM 726 O O . ASN A 1 95 ? 6.042 -2.176 4.039 1.00 93.62 95 ASN A O 1
ATOM 730 N N . GLU A 1 96 ? 6.318 -1.667 1.879 1.00 93.69 96 GLU A N 1
ATOM 731 C CA . GLU A 1 96 ? 5.022 -2.171 1.423 1.00 93.69 96 GLU A CA 1
ATOM 732 C C . GLU A 1 96 ? 4.842 -3.669 1.683 1.00 93.69 96 GLU A C 1
ATOM 734 O O . GLU A 1 96 ? 3.722 -4.128 1.916 1.00 93.69 96 GLU A O 1
ATOM 739 N N . GLN A 1 97 ? 5.939 -4.436 1.687 1.00 94.12 97 GLN A N 1
ATOM 740 C CA . GLN A 1 97 ? 5.879 -5.890 1.804 1.00 94.12 97 GLN A CA 1
ATOM 741 C C . GLN A 1 97 ? 5.278 -6.342 3.139 1.00 94.12 97 GLN A C 1
ATOM 743 O O . GLN A 1 97 ? 4.592 -7.364 3.178 1.00 94.12 97 GLN A O 1
ATOM 748 N N . THR A 1 98 ? 5.473 -5.572 4.214 1.00 94.44 98 THR A N 1
ATOM 749 C CA . THR A 1 98 ? 4.870 -5.837 5.530 1.00 94.44 98 THR A CA 1
ATOM 750 C C . THR A 1 98 ? 3.346 -5.835 5.439 1.00 94.44 98 THR A C 1
ATOM 752 O O . THR A 1 98 ? 2.686 -6.749 5.933 1.00 94.44 98 THR A O 1
ATOM 755 N N . VAL A 1 99 ? 2.786 -4.846 4.739 1.00 95.62 99 VAL A N 1
ATOM 756 C CA . VAL A 1 99 ? 1.336 -4.692 4.565 1.00 95.62 99 VAL A CA 1
ATOM 757 C C . VAL A 1 99 ? 0.796 -5.741 3.600 1.00 95.62 99 VAL A C 1
ATOM 759 O O . VAL A 1 99 ? -0.193 -6.405 3.903 1.00 95.62 99 VAL A O 1
ATOM 762 N N . LEU A 1 100 ? 1.465 -5.952 2.464 1.00 95.12 100 LEU A N 1
ATOM 763 C CA . LEU A 1 100 ? 1.051 -6.953 1.476 1.00 95.12 100 LEU A CA 1
ATOM 764 C C . LEU A 1 100 ? 1.041 -8.367 2.071 1.00 95.12 100 LEU A C 1
ATOM 766 O O . LEU A 1 100 ? 0.068 -9.099 1.894 1.00 95.12 100 LEU A O 1
ATOM 770 N N . SER A 1 101 ? 2.060 -8.719 2.859 1.00 94.12 101 SER A N 1
ATOM 771 C CA . SER A 1 101 ? 2.135 -10.021 3.535 1.00 94.12 101 SER A CA 1
ATOM 772 C C . SER A 1 101 ? 1.047 -10.174 4.601 1.00 94.12 101 SER A C 1
ATOM 774 O O . SER A 1 101 ? 0.416 -11.228 4.680 1.00 94.12 101 SER A O 1
ATOM 776 N N . ALA A 1 102 ? 0.762 -9.121 5.379 1.00 94.38 102 ALA A N 1
ATOM 777 C CA . ALA A 1 102 ? -0.335 -9.126 6.352 1.00 94.38 102 ALA A CA 1
ATOM 778 C C . ALA A 1 102 ? -1.707 -9.321 5.681 1.00 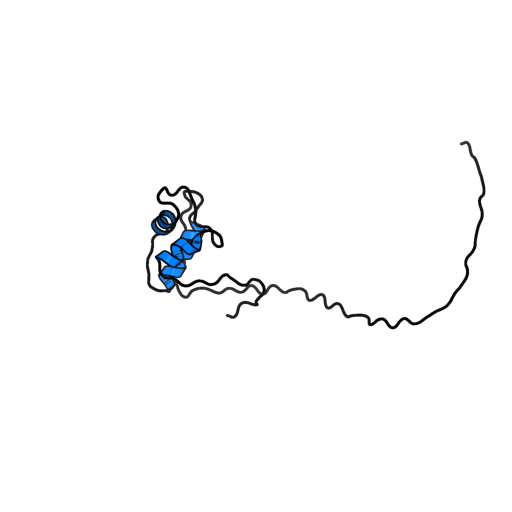94.38 102 ALA A C 1
ATOM 780 O O . ALA A 1 102 ? -2.568 -10.023 6.213 1.00 94.38 102 ALA A O 1
ATOM 781 N N . LEU A 1 103 ? -1.886 -8.763 4.481 1.00 95.06 103 LEU A N 1
ATOM 782 C CA . LEU A 1 103 ? -3.082 -8.934 3.652 1.00 95.06 103 LEU A CA 1
ATOM 783 C C . LEU A 1 103 ? -3.088 -10.243 2.845 1.00 95.06 103 LEU A C 1
ATOM 785 O O . LEU A 1 103 ? -4.045 -10.496 2.115 1.00 95.06 103 LEU A O 1
ATOM 789 N N . ARG A 1 104 ? -2.049 -11.080 2.981 1.00 95.12 104 ARG A N 1
ATOM 790 C CA . ARG A 1 104 ? -1.850 -12.325 2.218 1.00 95.12 104 ARG A CA 1
ATOM 791 C C . ARG A 1 104 ? -1.855 -12.109 0.700 1.00 95.12 104 ARG A C 1
ATOM 793 O O . ARG A 1 104 ? -2.318 -12.964 -0.054 1.00 95.12 104 ARG A O 1
ATOM 800 N N . LEU A 1 105 ? -1.340 -10.967 0.255 1.00 93.25 105 LEU A N 1
ATOM 801 C CA . LEU A 1 105 ? -1.148 -10.647 -1.153 1.00 93.25 105 LEU A CA 1
ATOM 802 C C . LEU A 1 105 ? 0.270 -11.030 -1.573 1.00 93.25 105 LEU A C 1
ATOM 804 O O . LEU A 1 105 ? 1.249 -10.618 -0.953 1.00 93.25 105 LEU A O 1
ATOM 808 N N . ASN A 1 106 ? 0.372 -11.791 -2.660 1.00 92.94 106 ASN A N 1
ATOM 809 C CA . ASN A 1 106 ? 1.650 -12.055 -3.306 1.00 92.94 106 ASN A CA 1
ATOM 810 C C . ASN A 1 106 ? 1.992 -10.893 -4.242 1.00 92.94 106 ASN A C 1
ATOM 812 O O . ASN A 1 106 ? 1.149 -10.445 -5.021 1.00 92.94 106 ASN A O 1
ATOM 816 N N . SER A 1 107 ? 3.235 -10.431 -4.187 1.00 90.00 107 SER A N 1
ATOM 817 C CA . SER A 1 107 ? 3.759 -9.338 -5.001 1.00 90.00 107 SER A CA 1
ATOM 818 C C . SER A 1 107 ? 5.072 -9.746 -5.655 1.00 90.00 107 SER A C 1
ATOM 820 O O . SER A 1 107 ? 5.835 -10.556 -5.129 1.00 90.00 107 SER A O 1
ATOM 822 N N . VAL A 1 108 ? 5.337 -9.163 -6.819 1.00 89.19 108 VAL A N 1
ATOM 823 C CA . VAL A 1 108 ? 6.637 -9.217 -7.486 1.00 89.19 108 VAL A CA 1
ATOM 824 C C . VAL A 1 108 ? 7.078 -7.790 -7.764 1.00 89.19 108 VAL A C 1
ATOM 826 O O . VAL A 1 108 ? 6.249 -6.938 -8.093 1.00 89.19 108 VAL A O 1
ATOM 829 N N . ALA A 1 109 ? 8.371 -7.517 -7.600 1.00 85.69 109 ALA A N 1
ATOM 830 C CA . ALA A 1 109 ? 8.921 -6.210 -7.924 1.00 85.69 109 ALA A CA 1
ATOM 831 C C . ALA A 1 109 ? 8.713 -5.912 -9.414 1.00 85.69 109 ALA A C 1
ATOM 833 O O . ALA A 1 109 ? 8.806 -6.804 -10.261 1.00 85.69 109 ALA A O 1
ATOM 834 N N . PHE A 1 110 ? 8.427 -4.650 -9.728 1.00 82.19 110 PHE A N 1
ATOM 835 C CA . PHE A 1 110 ? 8.290 -4.228 -11.113 1.00 82.19 110 PHE A CA 1
ATOM 836 C C . PHE A 1 110 ? 9.650 -4.297 -11.818 1.00 82.19 110 PHE A C 1
ATOM 838 O O . PHE A 1 110 ? 10.624 -3.693 -11.369 1.00 82.19 110 PHE A O 1
ATOM 845 N N . ASP A 1 111 ? 9.710 -5.030 -12.927 1.00 84.38 111 ASP A N 1
ATOM 846 C CA . ASP A 1 111 ? 10.905 -5.130 -13.759 1.00 84.38 111 ASP A CA 1
ATOM 847 C C . ASP A 1 111 ? 10.943 -3.976 -14.768 1.00 84.38 111 ASP A C 1
ATOM 849 O O . ASP A 1 111 ? 10.264 -4.001 -15.794 1.00 84.38 111 ASP A O 1
ATOM 853 N N . TYR A 1 112 ? 11.768 -2.968 -14.480 1.00 78.38 112 TYR A N 1
ATOM 854 C CA . TYR A 1 112 ? 11.957 -1.797 -15.343 1.00 78.38 112 TYR A CA 1
ATOM 855 C C . TYR A 1 112 ? 12.671 -2.105 -16.665 1.00 78.38 112 TYR A C 1
ATOM 857 O O . TYR A 1 112 ? 12.669 -1.265 -17.564 1.00 78.38 112 TYR A O 1
ATOM 865 N N . THR A 1 113 ? 13.303 -3.274 -16.790 1.00 82.88 113 THR A N 1
ATOM 866 C CA . THR A 1 113 ? 14.038 -3.668 -18.001 1.00 82.88 113 THR A CA 1
ATOM 867 C C . THR A 1 113 ? 13.149 -4.378 -19.016 1.00 82.88 113 THR A C 1
ATOM 869 O O . THR A 1 113 ? 13.482 -4.445 -20.202 1.00 82.88 113 THR A O 1
ATOM 872 N N . ARG A 1 114 ? 11.989 -4.877 -18.576 1.00 73.31 114 ARG A N 1
ATOM 873 C CA . ARG A 1 114 ? 11.038 -5.591 -19.421 1.00 73.31 114 ARG A CA 1
ATOM 874 C C . ARG A 1 114 ? 9.979 -4.640 -19.968 1.00 73.31 114 ARG A C 1
ATOM 876 O O . ARG A 1 114 ? 9.374 -3.861 -19.237 1.00 73.31 114 ARG A O 1
ATOM 883 N N . ALA A 1 115 ? 9.694 -4.758 -21.265 1.00 68.25 115 ALA A N 1
ATOM 884 C CA . ALA A 1 115 ? 8.537 -4.097 -21.855 1.00 68.25 115 ALA A CA 1
ATOM 885 C C . ALA A 1 115 ? 7.252 -4.597 -21.158 1.00 68.25 115 ALA A C 1
ATOM 887 O O . ALA A 1 115 ? 7.041 -5.815 -21.104 1.00 68.25 115 ALA A O 1
ATOM 888 N N . PRO A 1 116 ? 6.394 -3.707 -20.627 1.00 61.00 116 PRO A N 1
ATOM 889 C CA . PRO A 1 116 ? 5.170 -4.130 -19.963 1.00 61.00 116 PRO A CA 1
ATOM 890 C C . PRO A 1 116 ? 4.279 -4.880 -20.954 1.00 61.00 116 PRO A C 1
ATOM 892 O O . PRO A 1 116 ? 4.002 -4.384 -22.049 1.00 61.00 116 PRO A O 1
ATOM 895 N N . ILE A 1 117 ? 3.850 -6.080 -20.577 1.00 59.12 117 ILE A N 1
ATOM 896 C CA . ILE A 1 117 ? 2.885 -6.854 -21.356 1.00 59.12 117 ILE A CA 1
ATOM 897 C C . ILE A 1 117 ? 1.493 -6.353 -20.942 1.00 59.12 117 ILE A C 1
ATOM 899 O O . ILE A 1 117 ? 1.239 -6.301 -19.736 1.00 59.12 117 ILE A O 1
ATOM 903 N N . PRO A 1 118 ? 0.653 -5.900 -21.891 1.00 54.00 118 PRO A N 1
ATOM 904 C CA . PRO A 1 118 ? -0.684 -5.394 -21.594 1.00 54.00 118 PRO A CA 1
ATOM 905 C C . PRO A 1 118 ? -1.619 -6.472 -21.042 1.00 54.00 118 PRO A C 1
ATOM 907 O O . PRO A 1 118 ? -1.455 -7.655 -21.422 1.00 54.00 118 PRO A O 1
#

Mean predicted aligned error: 15.01 Å

Sequence (118 aa):
MPDFNSSSRRNFLPVACAALGSGMAGKLHAEALTSRRVVSRLPIQPRLQWEEMNGYCGECCVQQAALHFGTYVSQFVCRAMIDPNQKSQLLVGLNEQTVLSALRLNSVAFDYTRAPIP

Secondary structure (DSSP, 8-state):
------------------------------------------SS---PPP-STT--HHHHHHHHHHHHTT----HHHHHHTT-TT--SPP-TTTTHHHHHHHTT-------TTSPPP-

Radius of gyration: 31.53 Å; Cα contacts (8 Å, |Δi|>4): 85; chains: 1; bounding box: 76×61×63 Å

pLDDT: mean 77.07, std 19.9, range [33.69, 95.88]

Foldseek 3Di:
DDDDDDDDDDDDDDDDDDDDPPPDPPPPPPPPPPPPPDDDDQPDDQDDWDPPLVTLPQLSVVQVVLVSVPHHDDSVVLQCQQPVVSNDYHDPPPGNVSSCVVSVHDDDDDDPVDDDDD